Protein AF-A0A522R0L4-F1 (afdb_monomer_lite)

Radius of gyration: 19.44 Å; chains: 1; bounding box: 30×11×60 Å

Sequence (42 aa):
MRALVIDPGALRHELVLESAATTPDGYGGATEIWATAATLFA

Structure (mmCIF, N/CA/C/O backbone):
data_AF-A0A522R0L4-F1
#
_entry.id   AF-A0A522R0L4-F1
#
loop_
_atom_site.group_PDB
_atom_site.id
_atom_site.type_symbol
_atom_site.label_atom_id
_atom_site.label_alt_id
_atom_site.label_comp_id
_atom_site.label_asym_id
_atom_site.label_entity_id
_atom_site.label_seq_id
_atom_site.pdbx_PDB_ins_code
_atom_site.Cartn_x
_atom_site.Cartn_y
_atom_site.Cartn_z
_atom_site.occupancy
_atom_site.B_iso_or_equiv
_atom_site.auth_seq_id
_atom_site.auth_comp_id
_atom_site.auth_asym_id
_atom_site.auth_atom_id
_atom_site.pdbx_PDB_model_num
ATOM 1 N N . MET A 1 1 ? 0.320 -6.078 41.263 1.00 54.94 1 MET A N 1
ATOM 2 C CA . MET A 1 1 ? -0.003 -4.940 40.374 1.00 54.94 1 MET A CA 1
ATOM 3 C C . MET A 1 1 ? -0.778 -5.506 39.189 1.00 54.94 1 MET A C 1
ATOM 5 O O . MET A 1 1 ? -0.254 -6.405 38.547 1.00 54.94 1 MET A O 1
ATOM 9 N N . ARG A 1 2 ? -2.043 -5.119 38.971 1.00 65.88 2 ARG A N 1
ATOM 10 C CA . ARG A 1 2 ? -2.877 -5.656 37.877 1.00 65.88 2 ARG A CA 1
ATOM 11 C C . ARG A 1 2 ? -2.812 -4.675 36.709 1.00 65.88 2 ARG A C 1
ATOM 13 O O . ARG A 1 2 ? -3.261 -3.546 36.864 1.00 65.88 2 ARG A O 1
ATOM 20 N N . ALA A 1 3 ? -2.207 -5.079 35.594 1.00 71.44 3 ALA A N 1
ATOM 21 C CA . ALA A 1 3 ? -2.187 -4.268 34.383 1.00 71.44 3 ALA A CA 1
ATOM 22 C C . ALA A 1 3 ? -3.609 -4.211 33.810 1.00 71.44 3 ALA A C 1
ATOM 24 O O . ALA A 1 3 ? -4.206 -5.248 33.518 1.00 71.44 3 ALA A O 1
ATOM 25 N N . LEU A 1 4 ? -4.167 -3.006 33.714 1.00 76.81 4 LEU A N 1
ATOM 26 C CA . LEU A 1 4 ? -5.407 -2.758 32.993 1.00 76.81 4 LEU A CA 1
ATOM 27 C C . LEU A 1 4 ? -5.022 -2.582 31.522 1.00 76.81 4 LEU A C 1
ATOM 29 O O . LEU A 1 4 ? -4.350 -1.612 31.179 1.00 76.81 4 LEU A O 1
ATOM 33 N N . VAL A 1 5 ? -5.391 -3.535 30.671 1.00 76.56 5 VAL A N 1
ATOM 34 C CA . VAL A 1 5 ? -5.241 -3.367 29.223 1.00 76.56 5 VAL A CA 1
ATOM 35 C C . VAL A 1 5 ? -6.388 -2.475 28.767 1.00 76.56 5 VAL A C 1
ATOM 37 O O . VAL A 1 5 ? -7.547 -2.881 28.821 1.00 76.56 5 VAL A O 1
ATOM 40 N N . ILE A 1 6 ? -6.063 -1.240 28.396 1.00 78.38 6 ILE A N 1
ATOM 41 C CA . ILE A 1 6 ? -7.003 -0.309 27.774 1.00 78.38 6 ILE A CA 1
ATOM 42 C C . ILE A 1 6 ? -6.907 -0.526 26.266 1.00 78.38 6 ILE A C 1
ATOM 44 O O . ILE A 1 6 ? -5.809 -0.487 25.711 1.00 78.38 6 ILE A O 1
ATOM 48 N N . ASP A 1 7 ? -8.047 -0.767 25.622 1.00 79.56 7 ASP A N 1
ATOM 49 C CA . ASP A 1 7 ? -8.145 -0.731 24.164 1.00 79.56 7 ASP A CA 1
ATOM 50 C C . ASP A 1 7 ? -7.870 0.713 23.699 1.00 79.56 7 ASP A C 1
ATOM 52 O O . ASP A 1 7 ? -8.573 1.627 24.147 1.00 79.56 7 ASP A O 1
ATOM 56 N N . PRO A 1 8 ? -6.848 0.958 22.855 1.00 78.38 8 PRO A N 1
ATOM 57 C CA . PRO A 1 8 ? -6.518 2.300 22.379 1.00 78.38 8 PRO A CA 1
ATOM 58 C C . PRO A 1 8 ? -7.627 2.937 21.523 1.00 78.38 8 PRO A C 1
ATOM 60 O O . PRO A 1 8 ? -7.576 4.141 21.271 1.00 78.38 8 PRO A O 1
ATOM 63 N N . GLY A 1 9 ? -8.640 2.167 21.119 1.00 85.25 9 GLY A N 1
ATOM 64 C CA . GLY A 1 9 ? -9.796 2.617 20.358 1.00 85.25 9 GLY A CA 1
ATOM 65 C C . GLY A 1 9 ? -9.865 1.980 18.971 1.00 85.25 9 GLY A C 1
ATOM 66 O O . GLY A 1 9 ? -8.882 1.472 18.439 1.00 85.25 9 GLY A O 1
ATOM 67 N N . ALA A 1 10 ? -11.056 2.027 18.369 1.00 88.12 10 ALA A N 1
ATOM 68 C CA . ALA A 1 10 ? -11.281 1.516 17.021 1.00 88.12 10 ALA A CA 1
ATOM 69 C C . ALA A 1 10 ? -10.720 2.464 15.951 1.00 88.12 10 ALA A C 1
ATOM 71 O O . ALA A 1 10 ? -10.878 3.683 16.052 1.00 88.12 10 ALA A O 1
ATOM 72 N N . LEU A 1 11 ? -10.146 1.871 14.907 1.00 91.38 11 LEU A N 1
ATOM 73 C CA . LEU A 1 11 ? -9.744 2.530 13.666 1.00 91.38 11 LEU A CA 1
ATOM 74 C C . LEU A 1 11 ? -11.003 2.975 12.909 1.00 91.38 11 LEU A C 1
ATOM 76 O O . LEU A 1 11 ? -11.979 2.223 12.835 1.00 91.38 11 LEU A O 1
ATOM 80 N N . ARG A 1 12 ? -11.029 4.214 12.411 1.00 94.00 12 ARG A N 1
ATOM 81 C CA . ARG A 1 12 ? -12.270 4.855 11.918 1.00 94.00 12 ARG A CA 1
ATOM 82 C C . ARG A 1 12 ? -12.205 5.263 10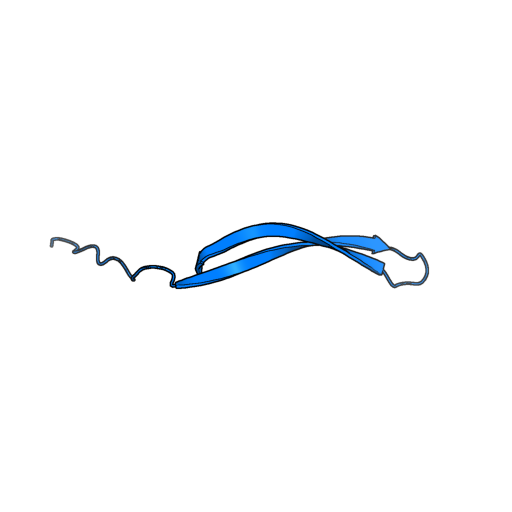.457 1.00 94.00 12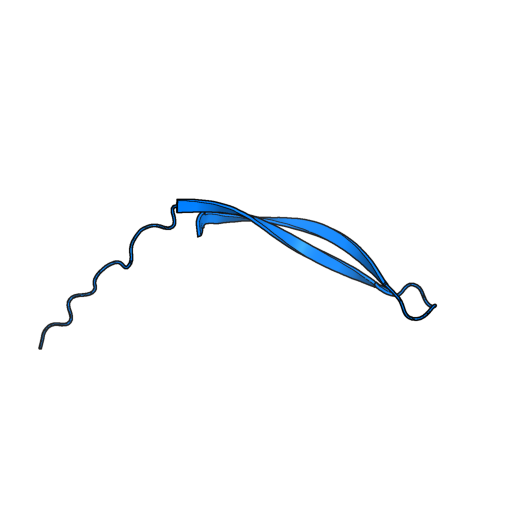 ARG A C 1
ATOM 84 O O . ARG A 1 12 ? -13.247 5.584 9.889 1.00 94.00 12 ARG A O 1
ATOM 91 N N . HIS A 1 13 ? -11.020 5.263 9.858 1.00 95.44 13 HIS A N 1
ATOM 92 C CA . HIS A 1 13 ? -10.827 5.681 8.480 1.00 95.44 13 HIS A CA 1
ATOM 93 C C . HIS A 1 13 ? -10.633 4.470 7.589 1.00 95.44 13 HIS A C 1
ATOM 95 O O . HIS A 1 13 ? -9.669 3.735 7.757 1.00 95.44 13 HIS A O 1
ATOM 101 N N . GLU A 1 14 ? -11.533 4.284 6.631 1.00 97.44 14 GLU A N 1
ATOM 102 C CA . GLU A 1 14 ? -11.355 3.288 5.583 1.00 97.44 14 GLU A CA 1
ATOM 103 C C . GLU A 1 14 ? -10.323 3.790 4.567 1.00 97.44 14 GLU A C 1
ATOM 105 O O . GLU A 1 14 ? -10.431 4.900 4.041 1.00 97.44 14 GLU A O 1
ATOM 110 N N . LEU A 1 15 ? -9.309 2.973 4.313 1.00 98.00 15 LEU A N 1
ATOM 111 C CA . LEU A 1 15 ? -8.193 3.246 3.422 1.00 98.00 15 LEU A CA 1
ATOM 112 C C . LEU A 1 15 ? -8.074 2.129 2.389 1.00 98.00 15 LEU A C 1
ATOM 114 O O . LEU A 1 15 ? -8.230 0.951 2.712 1.00 98.00 15 LEU A O 1
ATOM 118 N N . VAL A 1 16 ? -7.722 2.500 1.160 1.00 98.25 16 VAL A N 1
ATOM 119 C CA . VAL A 1 16 ? -7.337 1.558 0.105 1.00 98.25 16 VAL A CA 1
ATOM 120 C C . VAL A 1 16 ? -5.815 1.521 0.046 1.00 98.25 16 VAL A C 1
ATOM 122 O O . VAL A 1 16 ? -5.172 2.521 -0.260 1.00 98.25 16 VAL A O 1
ATOM 125 N N . LEU A 1 17 ? -5.237 0.372 0.382 1.00 98.12 17 LEU A N 1
ATOM 126 C CA . LEU A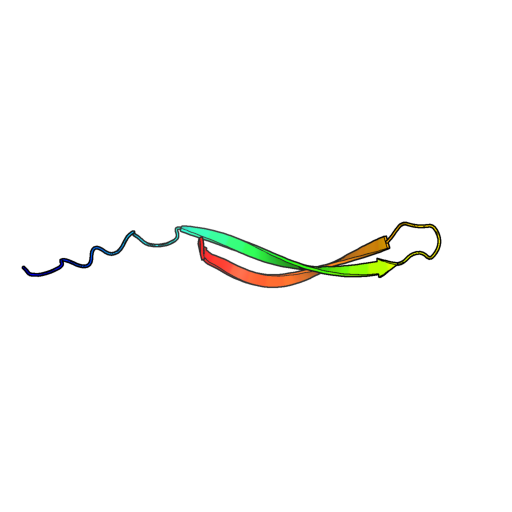 1 17 ? -3.810 0.120 0.271 1.00 98.12 17 LEU A CA 1
ATOM 127 C C . LEU A 1 17 ? -3.493 -0.311 -1.157 1.00 98.12 17 LEU A C 1
ATOM 129 O O . LEU A 1 17 ? -4.050 -1.294 -1.648 1.00 98.12 17 LEU A O 1
ATOM 133 N N . GLU A 1 18 ? -2.553 0.379 -1.791 1.00 98.50 18 GLU A N 1
ATOM 134 C CA . GLU A 1 18 ? -2.050 0.035 -3.116 1.00 98.50 18 GLU A CA 1
ATOM 135 C C . GLU A 1 18 ? -0.594 -0.425 -3.047 1.00 98.50 18 GLU A C 1
ATOM 137 O O . GLU A 1 18 ? 0.183 0.003 -2.192 1.00 98.50 18 GLU A O 1
ATOM 142 N N . SER A 1 19 ? -0.235 -1.330 -3.952 1.00 97.94 19 SER A N 1
ATOM 143 C CA . SER A 1 19 ? 1.121 -1.829 -4.127 1.00 97.94 19 SER A CA 1
ATOM 144 C C . SER A 1 19 ? 1.627 -1.441 -5.506 1.00 97.94 19 SER A C 1
ATOM 146 O O . SER A 1 19 ? 0.940 -1.631 -6.511 1.00 97.94 19 SER A O 1
ATOM 148 N N . ALA A 1 20 ? 2.840 -0.903 -5.529 1.00 97.75 20 ALA A N 1
ATOM 149 C CA . ALA A 1 20 ? 3.533 -0.537 -6.742 1.00 97.75 20 ALA A CA 1
ATOM 150 C C . ALA A 1 20 ? 4.408 -1.678 -7.267 1.00 97.75 20 ALA A C 1
ATOM 152 O O . ALA A 1 20 ? 5.219 -2.249 -6.533 1.00 97.75 20 ALA A O 1
ATOM 153 N N . ALA A 1 21 ? 4.303 -1.945 -8.565 1.00 96.88 21 ALA A N 1
ATOM 154 C CA . ALA A 1 21 ? 5.274 -2.723 -9.318 1.00 96.88 21 ALA A CA 1
ATOM 155 C C . ALA A 1 21 ? 6.061 -1.789 -10.243 1.00 96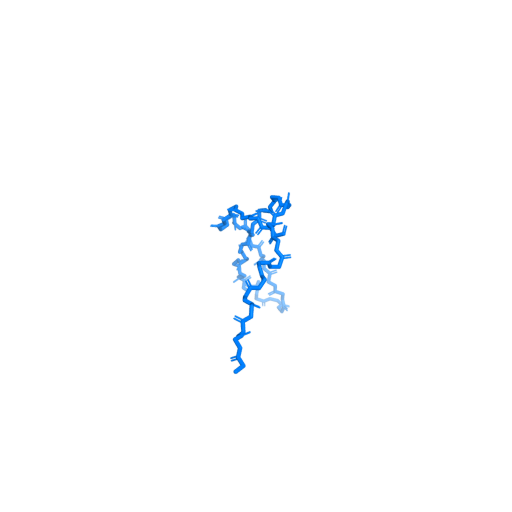.88 21 ALA A C 1
ATOM 157 O O . ALA A 1 21 ? 5.477 -1.115 -11.094 1.00 96.88 21 ALA A O 1
ATOM 158 N N . THR A 1 22 ? 7.386 -1.766 -10.094 1.00 97.62 22 THR A N 1
ATOM 159 C CA . THR A 1 22 ? 8.279 -0.932 -10.904 1.00 97.62 22 THR A CA 1
ATOM 160 C C . THR A 1 22 ? 9.009 -1.761 -11.956 1.00 97.62 22 THR A C 1
ATOM 162 O O . THR A 1 22 ? 9.545 -2.833 -11.677 1.00 97.62 22 THR A O 1
ATOM 165 N N . THR A 1 23 ? 9.035 -1.261 -13.190 1.00 97.69 23 THR A N 1
ATOM 166 C CA . THR A 1 23 ? 9.797 -1.840 -14.302 1.00 97.69 23 THR A CA 1
ATOM 167 C C . THR A 1 23 ? 10.803 -0.804 -14.803 1.00 97.69 23 THR A C 1
ATOM 169 O O . THR A 1 23 ? 10.374 0.275 -15.220 1.00 97.69 23 THR A O 1
ATOM 172 N N . PRO A 1 24 ? 12.121 -1.084 -14.767 1.00 97.44 24 PRO A N 1
ATOM 173 C CA . PRO A 1 24 ? 13.133 -0.171 -15.294 1.00 97.44 24 PRO A CA 1
ATOM 174 C C . PRO A 1 24 ? 12.897 0.146 -16.774 1.00 97.44 24 PRO A C 1
ATOM 176 O O . PRO A 1 24 ? 12.581 -0.749 -17.555 1.00 97.44 24 PRO A O 1
ATOM 179 N N . ASP A 1 25 ? 13.089 1.404 -17.166 1.00 94.31 25 ASP A N 1
ATOM 180 C CA . ASP A 1 25 ? 12.857 1.861 -18.546 1.00 94.31 25 ASP A CA 1
ATOM 181 C C . ASP A 1 25 ? 14.095 1.760 -19.457 1.00 94.31 25 ASP A C 1
ATOM 183 O O . ASP A 1 25 ? 14.007 2.000 -20.659 1.00 94.31 25 ASP A O 1
ATOM 187 N N . GLY A 1 26 ? 15.251 1.394 -18.897 1.00 95.56 26 GLY A N 1
ATOM 188 C CA . GLY A 1 26 ? 16.522 1.290 -19.620 1.00 95.56 26 GLY A CA 1
ATOM 189 C C . GLY A 1 26 ? 17.264 2.618 -19.829 1.00 95.56 26 GLY A C 1
ATOM 190 O O . GLY A 1 26 ? 18.379 2.598 -20.346 1.00 95.56 26 GLY A O 1
ATOM 191 N N . TYR A 1 27 ? 16.709 3.750 -19.385 1.00 95.81 27 TYR A N 1
ATOM 192 C CA . TYR A 1 27 ? 17.289 5.097 -19.508 1.00 95.81 27 TYR A CA 1
ATOM 193 C C . TYR A 1 27 ? 17.614 5.745 -18.154 1.00 95.81 27 TYR A C 1
ATOM 195 O O . TYR A 1 27 ? 17.971 6.920 -18.089 1.00 95.81 27 TYR A O 1
ATOM 203 N N . GLY A 1 28 ? 17.532 4.965 -17.074 1.00 95.06 28 GLY A N 1
ATOM 204 C CA . GLY A 1 28 ? 17.791 5.413 -15.706 1.00 95.06 28 GLY A CA 1
ATOM 205 C C . GLY A 1 28 ? 16.529 5.789 -14.928 1.00 95.06 28 GLY A C 1
ATOM 206 O O . GLY A 1 28 ? 16.645 6.198 -13.775 1.00 95.06 28 GLY A O 1
ATOM 207 N N . GLY A 1 29 ? 15.346 5.626 -15.527 1.00 96.44 29 GLY A N 1
ATOM 208 C CA . GLY A 1 29 ? 14.055 5.734 -14.860 1.00 96.44 29 GLY A CA 1
ATOM 209 C C . GLY A 1 29 ? 13.358 4.380 -14.699 1.00 96.44 29 GLY A C 1
ATOM 210 O O . GLY A 1 29 ? 13.927 3.302 -14.917 1.00 96.44 29 GLY A O 1
ATOM 211 N N . ALA A 1 30 ? 12.096 4.438 -14.282 1.00 96.38 30 ALA A N 1
ATOM 212 C CA . ALA A 1 30 ? 11.221 3.282 -14.171 1.00 96.38 30 ALA A CA 1
ATOM 213 C C . ALA A 1 30 ? 9.771 3.687 -14.446 1.00 96.38 30 ALA A C 1
ATOM 215 O O . ALA A 1 30 ? 9.347 4.796 -14.125 1.00 96.38 30 ALA A O 1
ATOM 216 N N . THR A 1 31 ? 9.007 2.759 -15.013 1.00 97.25 31 THR A N 1
ATOM 217 C CA . THR A 1 31 ? 7.546 2.846 -15.062 1.00 97.25 31 THR A CA 1
ATOM 218 C C . THR A 1 31 ? 6.973 2.136 -13.846 1.00 97.25 31 THR A C 1
ATOM 220 O O . THR A 1 31 ? 7.440 1.055 -13.486 1.00 97.25 31 THR A O 1
ATOM 223 N N . GLU A 1 32 ? 5.955 2.723 -13.231 1.00 97.38 32 GLU A N 1
ATOM 224 C CA . GLU A 1 32 ? 5.288 2.167 -12.060 1.00 97.38 32 GLU A CA 1
ATOM 225 C C . GLU A 1 32 ? 3.816 1.899 -12.364 1.00 97.38 32 GLU A C 1
ATOM 227 O O . GLU A 1 32 ? 3.132 2.720 -12.979 1.00 97.38 32 GLU A O 1
ATOM 232 N N . ILE A 1 33 ? 3.337 0.734 -11.936 1.00 97.44 33 ILE A N 1
ATOM 233 C CA . ILE A 1 33 ? 1.929 0.353 -11.999 1.00 97.44 33 ILE A CA 1
ATOM 234 C C . ILE A 1 33 ? 1.460 0.105 -10.573 1.00 97.44 33 ILE A C 1
ATOM 236 O O . ILE A 1 33 ? 2.067 -0.682 -9.847 1.00 97.44 33 ILE A O 1
ATOM 240 N N . TRP A 1 34 ? 0.367 0.762 -10.202 1.00 97.88 34 TRP A N 1
ATOM 241 C CA . TRP A 1 34 ? -0.259 0.627 -8.896 1.00 97.88 34 TRP A CA 1
ATOM 242 C C . TRP A 1 34 ? -1.463 -0.300 -8.997 1.00 97.88 34 TRP A C 1
ATOM 244 O O . TRP A 1 34 ? -2.310 -0.147 -9.878 1.00 97.88 34 TRP A O 1
ATOM 254 N N . ALA A 1 35 ? -1.514 -1.286 -8.107 1.00 97.69 35 ALA A N 1
ATOM 255 C CA . ALA A 1 35 ? -2.639 -2.194 -7.976 1.00 97.69 35 ALA A CA 1
ATOM 256 C C . ALA A 1 35 ? -3.164 -2.162 -6.544 1.00 97.69 35 ALA A C 1
ATOM 258 O O . ALA A 1 35 ? -2.393 -2.176 -5.582 1.00 97.69 35 ALA A O 1
ATOM 259 N N . THR A 1 36 ? -4.487 -2.173 -6.398 1.00 98.19 36 THR A N 1
ATOM 260 C CA . THR A 1 36 ? -5.123 -2.301 -5.090 1.00 98.19 36 THR A CA 1
ATOM 261 C C . THR A 1 36 ? -4.744 -3.632 -4.446 1.00 98.19 36 THR A C 1
ATOM 263 O O . THR A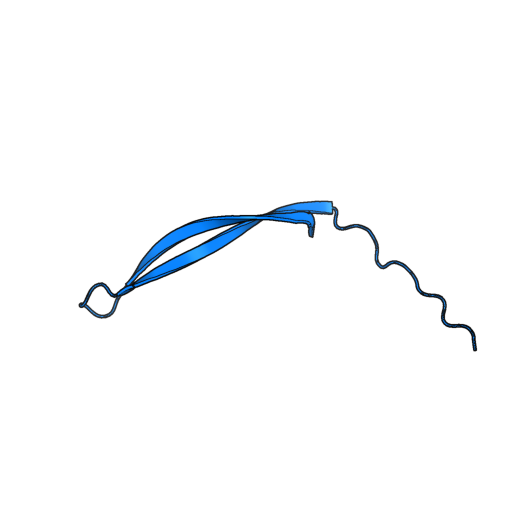 1 36 ? -4.989 -4.700 -5.007 1.00 98.19 36 THR A O 1
ATOM 266 N N . ALA A 1 37 ? -4.160 -3.559 -3.254 1.00 97.44 37 ALA A N 1
ATOM 267 C CA . ALA A 1 37 ? -3.754 -4.711 -2.463 1.00 97.44 37 ALA A CA 1
ATOM 268 C C . ALA A 1 37 ? -4.801 -5.068 -1.400 1.00 97.44 37 ALA A C 1
ATOM 270 O O . ALA A 1 37 ? -5.068 -6.248 -1.177 1.00 97.44 37 ALA A O 1
ATOM 271 N N . ALA A 1 38 ? -5.391 -4.067 -0.737 1.00 97.81 38 ALA A N 1
ATOM 272 C CA . ALA A 1 38 ? -6.394 -4.281 0.305 1.00 97.81 38 ALA A CA 1
ATOM 273 C C . ALA A 1 38 ? -7.226 -3.023 0.590 1.00 97.81 38 ALA A C 1
ATOM 275 O O . ALA A 1 38 ? -6.813 -1.910 0.276 1.00 97.81 38 ALA A O 1
ATOM 276 N N . THR A 1 39 ? -8.346 -3.211 1.286 1.00 98.12 39 THR A N 1
ATOM 277 C CA . THR A 1 39 ? -9.081 -2.140 1.969 1.00 98.12 39 THR A CA 1
ATOM 278 C C . THR A 1 39 ? -9.042 -2.417 3.468 1.00 98.12 39 THR A C 1
ATOM 280 O O . THR A 1 39 ? -9.328 -3.536 3.897 1.00 98.12 39 THR A O 1
ATOM 283 N N . LEU A 1 40 ? -8.626 -1.434 4.264 1.00 96.81 40 LEU A N 1
ATOM 284 C CA . LEU A 1 40 ? -8.384 -1.578 5.701 1.00 96.81 40 LEU A CA 1
ATOM 285 C C . LEU A 1 40 ? -8.829 -0.335 6.469 1.00 96.81 40 LEU A C 1
ATOM 287 O O . LEU A 1 40 ? -9.002 0.724 5.880 1.00 96.81 40 LEU A O 1
ATOM 291 N N . PHE A 1 41 ? -8.982 -0.457 7.787 1.00 95.50 41 PHE A N 1
ATOM 292 C CA . PHE A 1 41 ? -9.232 0.689 8.660 1.00 95.50 41 PHE A CA 1
ATOM 293 C C . PHE A 1 41 ? -7.942 1.142 9.349 1.00 95.50 41 PHE A C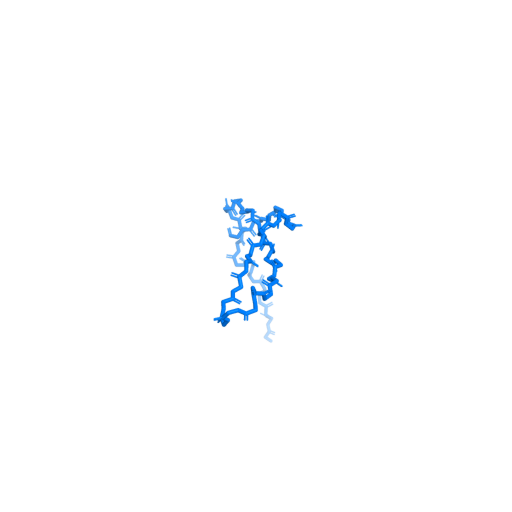 1
ATOM 295 O O . PHE A 1 41 ? -7.136 0.291 9.727 1.00 95.50 41 PHE A O 1
ATOM 302 N N . ALA A 1 42 ? -7.774 2.457 9.522 1.00 91.12 42 ALA A N 1
ATOM 303 C CA . ALA A 1 42 ? -6.724 3.095 10.327 1.00 91.12 42 ALA A CA 1
ATOM 304 C C . ALA A 1 42 ? -7.258 4.247 11.203 1.00 91.12 42 ALA A C 1
ATOM 306 O O . ALA A 1 42 ? -8.442 4.649 11.050 1.00 91.12 42 ALA A O 1
#

Foldseek 3Di:
DDDDDDDPDDFDDKDFDWDWDWDDPVPPDTDIDIDTDDIDGD

Secondary structure (DSSP, 8-state):
-------------EEEEEEEEEEE-SSS-EEEEEEEEEEEE-

pLDDT: mean 91.62, std 10.15, range [54.94, 98.5]